Protein AF-A0A368BE99-F1 (afdb_monomer_lite)

Structure (mmCIF, N/CA/C/O backbone):
data_AF-A0A368BE99-F1
#
_entry.id   AF-A0A368BE99-F1
#
loop_
_atom_site.group_PDB
_atom_site.id
_atom_site.type_symbol
_atom_site.label_atom_id
_atom_site.label_alt_id
_atom_site.label_comp_id
_atom_site.label_asym_id
_atom_site.label_entity_id
_atom_site.label_seq_id
_atom_site.pdbx_PDB_ins_code
_atom_site.Cartn_x
_atom_site.Cartn_y
_atom_site.Cartn_z
_atom_site.occupancy
_atom_site.B_iso_or_equiv
_atom_site.auth_seq_id
_atom_site.auth_comp_id
_atom_site.auth_asym_id
_atom_site.auth_atom_id
_atom_site.pdbx_PDB_model_num
ATOM 1 N N . MET A 1 1 ? 3.009 65.014 41.599 1.00 34.16 1 MET A N 1
ATOM 2 C CA . MET A 1 1 ? 3.912 65.942 40.888 1.00 34.16 1 MET A CA 1
ATOM 3 C C . MET A 1 1 ? 4.931 65.089 40.143 1.00 34.16 1 MET A C 1
ATOM 5 O O . MET A 1 1 ? 5.594 64.305 40.800 1.00 34.16 1 MET A O 1
ATOM 9 N N . SER A 1 2 ? 4.976 65.224 38.809 1.00 32.69 2 SER A N 1
ATOM 10 C CA . SER A 1 2 ? 5.877 64.581 37.821 1.00 32.69 2 SER A CA 1
ATOM 11 C C . SER A 1 2 ? 5.680 63.070 37.574 1.00 32.69 2 SER A C 1
ATOM 13 O O . SER A 1 2 ? 5.952 62.264 38.451 1.00 32.69 2 SER A O 1
ATOM 15 N N . LEU A 1 3 ? 5.018 62.635 36.490 1.00 35.38 3 LEU A N 1
ATOM 16 C CA . LEU A 1 3 ? 5.462 62.549 35.077 1.00 35.38 3 LEU A CA 1
ATOM 17 C C . LEU A 1 3 ? 6.638 61.587 34.863 1.00 35.38 3 LEU A C 1
ATOM 19 O O . LEU A 1 3 ? 7.760 61.953 35.179 1.00 35.38 3 LEU A O 1
ATOM 23 N N . PHE A 1 4 ? 6.365 60.442 34.226 1.00 32.62 4 PHE A N 1
ATOM 24 C CA . PHE A 1 4 ? 7.193 59.881 33.151 1.00 32.62 4 PHE A CA 1
ATOM 25 C C . PHE A 1 4 ? 6.311 59.031 32.221 1.00 32.62 4 PHE A C 1
ATOM 27 O O . PHE A 1 4 ? 6.027 57.864 32.469 1.00 32.62 4 PHE A O 1
ATOM 34 N N . ASN A 1 5 ? 5.842 59.678 31.154 1.00 36.06 5 ASN A N 1
ATOM 35 C CA . ASN A 1 5 ? 5.465 59.042 29.897 1.00 36.06 5 ASN A CA 1
ATOM 36 C C . ASN A 1 5 ? 6.744 58.931 29.065 1.00 36.06 5 ASN A C 1
ATOM 38 O O . ASN A 1 5 ? 7.426 59.941 28.933 1.00 36.06 5 ASN A O 1
ATOM 42 N N . TYR A 1 6 ? 7.015 57.779 28.458 1.00 32.56 6 TYR A N 1
ATOM 43 C CA . TYR A 1 6 ? 7.642 57.705 27.136 1.00 32.56 6 TYR A CA 1
ATOM 44 C C . TYR A 1 6 ? 7.283 56.359 26.513 1.00 32.56 6 TYR A C 1
ATOM 46 O O . TYR A 1 6 ? 7.782 55.311 26.914 1.00 32.56 6 TYR A O 1
ATOM 54 N N . GLY A 1 7 ? 6.379 56.406 25.537 1.00 34.94 7 GLY A N 1
ATOM 55 C CA . GLY A 1 7 ? 6.298 55.369 24.527 1.00 34.94 7 GLY A CA 1
ATOM 56 C C . GLY A 1 7 ? 7.485 55.497 23.578 1.00 34.94 7 GLY A C 1
ATOM 57 O O . GLY A 1 7 ? 7.892 56.603 23.221 1.00 34.94 7 GLY A O 1
ATOM 58 N N . SER A 1 8 ? 7.994 54.360 23.129 1.00 37.16 8 SER A N 1
ATOM 59 C CA . SER A 1 8 ? 8.744 54.250 21.887 1.00 37.16 8 SER A CA 1
ATOM 60 C C . SER A 1 8 ? 8.199 53.053 21.113 1.00 37.16 8 SER A C 1
ATOM 62 O O . SER A 1 8 ? 8.333 51.894 21.492 1.00 37.16 8 SER A O 1
ATOM 64 N N . SER A 1 9 ? 7.509 53.395 20.030 1.00 37.19 9 SER A N 1
ATOM 65 C CA . SER A 1 9 ? 7.277 52.547 18.866 1.00 37.19 9 SER A CA 1
ATOM 66 C C . SER A 1 9 ? 8.603 51.962 18.366 1.00 37.19 9 SER A C 1
ATOM 68 O O . SER A 1 9 ? 9.609 52.665 18.445 1.00 37.19 9 SER A O 1
ATOM 70 N N . LEU A 1 10 ? 8.591 50.723 17.850 1.00 35.84 10 LEU A N 1
ATOM 71 C CA . LEU A 1 10 ? 9.217 50.324 16.576 1.00 35.84 10 LEU A CA 1
ATOM 72 C C . LEU A 1 10 ? 8.951 48.829 16.258 1.00 35.84 10 LEU A C 1
ATOM 74 O O . LEU A 1 10 ? 9.379 47.945 16.992 1.00 35.84 10 LEU A O 1
ATOM 78 N N . ASN A 1 11 ? 8.276 48.616 15.117 1.00 30.36 11 ASN A N 1
ATOM 79 C CA . ASN A 1 11 ? 8.234 47.460 14.198 1.00 30.36 11 ASN A CA 1
ATOM 80 C C . ASN A 1 11 ? 7.875 46.067 14.752 1.00 30.36 11 ASN A C 1
ATOM 82 O O . ASN A 1 11 ? 8.653 45.433 15.452 1.00 30.36 11 ASN A O 1
ATOM 86 N N . SER A 1 12 ? 6.701 45.487 14.472 1.00 42.44 12 SER A N 1
ATOM 87 C CA . SER A 1 12 ? 6.133 45.118 13.155 1.00 42.44 12 SER A CA 1
ATOM 88 C C . SER A 1 12 ? 7.121 44.394 12.232 1.00 42.44 12 SER A C 1
ATOM 90 O O . SER A 1 12 ? 7.860 45.035 11.500 1.00 42.44 12 SER A O 1
ATOM 92 N N . ASP A 1 13 ? 7.134 43.059 12.300 1.00 37.12 13 ASP A N 1
ATOM 93 C CA . ASP A 1 13 ? 7.143 42.138 11.145 1.00 37.12 13 ASP A CA 1
ATOM 94 C C . ASP A 1 13 ? 7.708 40.767 11.528 1.00 37.12 13 ASP A C 1
ATOM 96 O O . ASP A 1 13 ? 8.821 40.393 11.175 1.00 37.12 13 ASP A O 1
ATOM 100 N N . ARG A 1 14 ? 6.892 39.968 12.219 1.00 38.47 14 ARG A N 1
ATOM 101 C CA . ARG A 1 14 ? 6.893 38.507 12.062 1.00 38.47 14 ARG A CA 1
ATOM 102 C C . ARG A 1 14 ? 5.450 38.036 12.119 1.00 38.47 14 ARG A C 1
ATOM 104 O O . ARG A 1 14 ? 4.981 37.514 13.125 1.00 38.47 14 ARG A O 1
ATOM 111 N N . ARG A 1 15 ? 4.718 38.301 11.033 1.00 34.31 15 ARG A N 1
ATOM 112 C CA . ARG A 1 15 ? 3.418 37.678 10.783 1.00 34.31 15 ARG A CA 1
ATOM 113 C C . ARG A 1 15 ? 3.643 36.171 10.684 1.00 34.31 15 ARG A C 1
ATOM 115 O O . ARG A 1 15 ? 4.092 35.671 9.659 1.00 34.31 15 ARG A O 1
ATOM 122 N N . PHE A 1 16 ? 3.353 35.471 11.777 1.00 37.81 16 PHE A N 1
ATOM 123 C CA . PHE A 1 16 ? 3.073 34.043 11.784 1.00 37.81 16 PHE A CA 1
ATOM 124 C C . PHE A 1 16 ? 1.817 33.803 10.936 1.00 37.81 16 PHE A C 1
ATOM 126 O O . PHE A 1 16 ? 0.688 33.816 11.418 1.00 37.81 16 PHE A O 1
ATOM 133 N N . ILE A 1 17 ? 2.032 33.619 9.640 1.00 41.12 17 ILE A N 1
ATOM 134 C CA . ILE A 1 17 ? 1.100 32.978 8.713 1.00 41.12 17 ILE A CA 1
ATOM 135 C C . ILE A 1 17 ? 1.035 31.493 9.087 1.00 41.12 17 ILE A C 1
ATOM 137 O O . ILE A 1 17 ? 1.825 30.692 8.605 1.00 41.12 17 ILE A O 1
ATOM 141 N N . GLY A 1 18 ? 0.162 31.124 10.024 1.00 37.22 18 GLY A N 1
ATOM 142 C CA . GLY A 1 18 ? 0.043 29.718 10.435 1.00 37.22 18 GLY A CA 1
ATOM 143 C C . GLY A 1 18 ? -1.212 29.346 11.221 1.00 37.22 18 GLY A C 1
ATOM 144 O O . GLY A 1 18 ? -1.621 28.193 11.176 1.00 37.22 18 GLY A O 1
ATOM 145 N N . ALA A 1 19 ? -1.866 30.293 11.899 1.00 43.09 19 ALA A N 1
ATOM 146 C CA . ALA A 1 19 ? -3.026 29.973 12.739 1.00 43.09 19 ALA A CA 1
ATOM 147 C C . ALA A 1 19 ? -4.370 29.975 11.979 1.00 43.09 19 ALA A C 1
ATOM 149 O O . ALA A 1 19 ? -5.235 29.150 12.263 1.00 43.09 19 ALA A O 1
ATOM 150 N N . GLU A 1 20 ? -4.556 30.849 10.984 1.00 42.41 20 GLU A N 1
ATOM 151 C CA . GLU A 1 20 ? -5.849 30.976 10.281 1.00 42.41 20 GLU A CA 1
ATOM 152 C C . GLU A 1 20 ? -6.157 29.805 9.335 1.00 42.41 20 GLU A C 1
ATOM 154 O O . GLU A 1 20 ? -7.323 29.460 9.144 1.00 42.41 20 GLU A O 1
ATOM 159 N N . ALA A 1 21 ? -5.136 29.134 8.787 1.00 48.31 21 ALA A N 1
ATOM 160 C CA . ALA A 1 21 ? -5.330 28.029 7.843 1.00 48.31 21 ALA A CA 1
ATOM 161 C C . ALA A 1 21 ? -5.896 26.753 8.499 1.00 48.31 21 ALA A C 1
ATOM 163 O O . ALA A 1 21 ? -6.497 25.923 7.818 1.00 48.31 21 ALA A O 1
ATOM 164 N N . LEU A 1 22 ? -5.754 26.603 9.821 1.00 51.97 22 LEU A N 1
ATOM 165 C CA . LEU A 1 22 ? -6.275 25.452 10.565 1.00 51.97 22 LEU A CA 1
ATOM 166 C C . LEU A 1 22 ? -7.736 25.639 11.008 1.00 51.97 22 LEU A C 1
ATOM 168 O O . LEU A 1 22 ? -8.422 24.657 11.282 1.00 51.97 22 LEU A O 1
ATOM 172 N N . SER A 1 23 ? -8.243 26.878 11.033 1.00 48.09 23 SER A N 1
ATOM 173 C CA . SER A 1 23 ? -9.565 27.195 11.594 1.00 48.09 23 SER A CA 1
ATOM 174 C C . SER A 1 23 ? -10.749 26.821 10.686 1.00 48.09 23 SER A C 1
ATOM 176 O O . SER A 1 23 ? -11.881 26.781 11.164 1.00 48.09 23 SER A O 1
ATOM 178 N N . ASN A 1 24 ? -10.517 26.539 9.398 1.00 48.31 24 ASN A N 1
ATOM 179 C CA . ASN A 1 24 ? -11.575 26.244 8.418 1.00 48.31 24 ASN A CA 1
ATOM 180 C C . ASN A 1 24 ? -11.746 24.754 8.076 1.00 48.31 24 ASN A C 1
ATOM 182 O O . ASN A 1 24 ? -12.530 24.416 7.184 1.00 48.31 24 ASN A O 1
ATOM 186 N N . ARG A 1 25 ? -11.073 23.832 8.779 1.00 58.84 25 ARG A N 1
ATOM 187 C CA . ARG A 1 25 ? -11.346 22.398 8.611 1.00 58.84 25 ARG A CA 1
ATOM 188 C C . ARG A 1 25 ? -12.700 22.064 9.240 1.00 58.84 25 ARG A C 1
ATOM 190 O O . ARG A 1 25 ? -12.806 21.818 10.437 1.00 58.84 25 ARG A O 1
ATOM 197 N N . ARG A 1 26 ? -13.759 22.042 8.425 1.00 50.69 26 ARG A N 1
ATOM 198 C CA . ARG A 1 26 ? -15.033 21.416 8.806 1.00 50.69 26 ARG A CA 1
ATOM 199 C C . ARG A 1 26 ? -14.769 19.935 9.075 1.00 50.69 26 ARG A C 1
ATOM 201 O O . ARG A 1 26 ? -14.693 19.138 8.146 1.00 50.69 26 ARG A O 1
ATOM 208 N N . VAL A 1 27 ? -14.651 19.571 10.348 1.00 55.88 27 VAL A N 1
ATOM 209 C CA . VAL A 1 27 ? -14.673 18.174 10.782 1.00 55.88 27 VAL A CA 1
ATOM 210 C C . VAL A 1 27 ? -16.106 17.676 10.606 1.00 55.88 27 VAL A C 1
ATOM 212 O O . VAL A 1 27 ? -16.952 17.839 11.484 1.00 55.88 27 VAL A O 1
ATOM 215 N N . ILE A 1 28 ? -16.412 17.106 9.439 1.00 54.72 28 ILE A N 1
ATOM 216 C CA . ILE A 1 28 ? -17.626 16.306 9.278 1.00 54.72 28 ILE A CA 1
ATOM 217 C C . ILE A 1 28 ? -17.365 15.012 10.042 1.00 54.72 28 ILE A C 1
ATOM 219 O O . ILE A 1 28 ? -16.735 14.090 9.533 1.00 54.72 28 ILE A O 1
ATOM 223 N N . LYS A 1 29 ? -17.794 14.971 11.304 1.00 48.06 29 LYS A N 1
ATOM 224 C CA . LYS A 1 29 ? -17.691 13.782 12.149 1.00 48.06 29 LYS A CA 1
ATOM 225 C C . LYS A 1 29 ? -18.634 12.715 11.579 1.00 48.06 29 LYS A C 1
ATOM 227 O O . LYS A 1 29 ? -19.823 12.708 11.884 1.00 48.06 29 LYS A O 1
ATOM 232 N N . SER A 1 30 ? -18.141 11.872 10.673 1.00 53.44 30 SER A N 1
ATOM 233 C CA . SER A 1 30 ? -18.936 10.784 10.105 1.00 53.44 30 SER A CA 1
ATOM 234 C C . SER A 1 30 ? -19.032 9.640 11.110 1.00 53.44 30 SER A C 1
ATOM 236 O O . SER A 1 30 ? -18.015 9.148 11.588 1.00 53.44 30 SER A O 1
ATOM 238 N N . ASN A 1 31 ? -20.251 9.186 11.381 1.00 53.97 31 ASN A N 1
ATOM 239 C CA . ASN A 1 31 ? -20.587 8.095 12.304 1.00 53.97 31 ASN A CA 1
ATOM 240 C C . ASN A 1 31 ? -20.148 6.683 11.838 1.00 53.97 31 ASN A C 1
ATOM 242 O O . ASN A 1 31 ? -20.729 5.690 12.265 1.00 53.97 31 ASN A O 1
ATOM 246 N N . SER A 1 32 ? -19.163 6.553 10.949 1.00 59.38 32 SER A N 1
ATOM 247 C CA . SER A 1 32 ? -18.646 5.252 10.507 1.00 59.38 32 SER A CA 1
ATOM 248 C C . SER A 1 32 ? -17.404 4.886 11.315 1.00 59.38 32 SER A C 1
ATOM 250 O O . SER A 1 32 ? -16.384 5.555 11.198 1.00 59.38 32 SER A O 1
ATOM 252 N N . SER A 1 33 ? -17.491 3.818 12.105 1.00 81.75 33 SER A N 1
ATOM 253 C CA . SER A 1 33 ? -16.402 3.313 12.954 1.00 81.75 33 SER A CA 1
ATOM 254 C C . SER A 1 33 ? -15.339 2.496 12.210 1.00 81.75 33 SER A C 1
ATOM 256 O O . SER A 1 33 ? -14.412 2.001 12.842 1.00 81.75 33 SER A O 1
ATOM 258 N N . LEU A 1 34 ? -15.508 2.265 10.906 1.00 92.62 34 LEU A N 1
ATOM 259 C CA . LEU A 1 34 ? -14.568 1.486 10.097 1.00 92.62 34 LEU A CA 1
ATOM 260 C C . LEU A 1 34 ? -13.522 2.418 9.473 1.00 92.62 34 LEU A C 1
ATOM 262 O O . LEU A 1 34 ? -13.892 3.531 9.118 1.00 92.62 34 LEU A O 1
ATOM 266 N N . PRO A 1 35 ? -12.264 1.994 9.286 1.00 93.81 35 PRO A N 1
ATOM 267 C CA . PRO A 1 35 ? -11.229 2.840 8.696 1.00 93.81 35 PRO A CA 1
ATOM 268 C C . PRO A 1 35 ? -11.385 3.004 7.172 1.00 93.81 35 PRO A C 1
ATOM 270 O O . PRO A 1 35 ? -12.127 2.267 6.508 1.00 93.81 35 PRO A O 1
ATOM 273 N N . LEU A 1 36 ? -10.662 3.971 6.603 1.00 94.88 36 LEU A N 1
ATOM 274 C CA . LEU A 1 36 ? -10.409 4.079 5.163 1.00 94.88 36 LEU A CA 1
ATOM 275 C C . LEU A 1 36 ? -9.232 3.183 4.753 1.00 94.88 36 LEU A C 1
ATOM 277 O O . LEU A 1 36 ? -8.191 3.181 5.406 1.00 94.88 36 LEU A O 1
ATOM 281 N N . ALA A 1 37 ? -9.355 2.464 3.638 1.00 97.62 37 ALA A N 1
ATOM 282 C CA . ALA A 1 37 ? -8.208 1.804 3.016 1.00 97.62 37 ALA A CA 1
ATOM 283 C C . ALA A 1 37 ? -7.443 2.789 2.126 1.00 97.62 37 ALA A C 1
ATOM 285 O O . ALA A 1 37 ? -8.053 3.473 1.305 1.00 97.62 37 ALA A O 1
ATOM 286 N N . ILE A 1 38 ? -6.118 2.830 2.243 1.00 97.50 38 ILE A N 1
ATOM 287 C CA . ILE A 1 38 ? -5.242 3.632 1.386 1.00 97.50 38 ILE A CA 1
ATOM 288 C C . ILE A 1 38 ? -4.313 2.696 0.620 1.00 97.50 38 ILE A C 1
ATOM 290 O O . ILE A 1 38 ? -3.442 2.061 1.211 1.00 97.50 38 ILE A O 1
ATOM 294 N N . THR A 1 39 ? -4.473 2.615 -0.699 1.00 98.50 39 THR A N 1
ATOM 295 C CA . THR A 1 39 ? -3.590 1.791 -1.539 1.00 98.50 39 THR A CA 1
ATOM 296 C C . THR A 1 39 ? -2.332 2.568 -1.917 1.00 98.50 39 THR A C 1
ATOM 298 O O . THR A 1 39 ? -2.419 3.752 -2.241 1.00 98.50 39 THR A O 1
ATOM 301 N N . CYS A 1 40 ? -1.169 1.909 -1.949 1.00 97.62 40 CYS A N 1
ATOM 302 C CA . CYS A 1 40 ? 0.113 2.560 -2.259 1.00 97.62 40 CYS A CA 1
ATOM 303 C C . CYS A 1 40 ? 0.172 3.197 -3.657 1.00 97.62 40 CYS A C 1
ATOM 305 O O . CYS A 1 40 ? 0.935 4.135 -3.873 1.00 97.62 40 CYS A O 1
ATOM 307 N N . GLY A 1 41 ? -0.636 2.705 -4.601 1.00 97.62 41 GLY A N 1
ATOM 308 C CA . GLY A 1 41 ? -0.476 3.034 -6.015 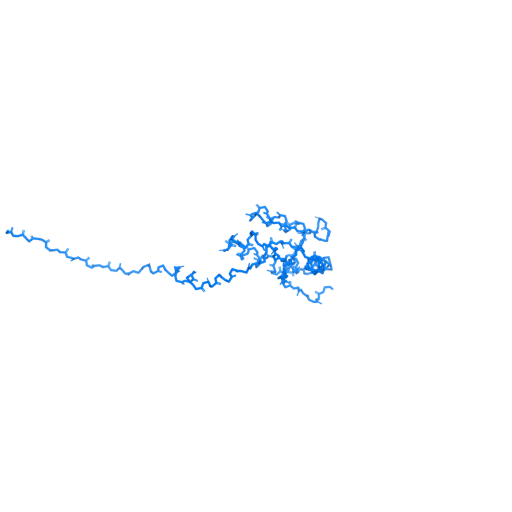1.00 97.62 41 GLY A CA 1
ATOM 309 C C . GLY A 1 41 ? 0.724 2.293 -6.607 1.00 97.62 41 GLY A C 1
ATOM 310 O O . GLY A 1 41 ? 1.077 1.218 -6.125 1.00 97.62 41 GLY A O 1
ATOM 311 N N . ASP A 1 42 ? 1.347 2.854 -7.642 1.00 97.38 42 ASP A N 1
ATOM 312 C CA . ASP A 1 42 ? 2.621 2.345 -8.161 1.00 97.38 42 ASP A CA 1
ATOM 313 C C . ASP A 1 42 ? 3.726 2.543 -7.104 1.00 97.38 42 ASP A C 1
ATOM 315 O O . ASP A 1 42 ? 4.025 3.692 -6.767 1.00 97.38 42 ASP A O 1
ATOM 319 N N . PRO A 1 43 ? 4.360 1.468 -6.592 1.00 97.38 43 PRO A N 1
ATOM 320 C CA . PRO A 1 43 ? 5.427 1.582 -5.600 1.00 97.38 43 PRO A CA 1
ATOM 321 C C . PRO A 1 43 ? 6.646 2.394 -6.055 1.00 97.38 43 PRO A C 1
ATOM 323 O O . PRO A 1 43 ? 7.396 2.868 -5.209 1.00 97.38 43 PRO A O 1
ATOM 326 N N . ALA A 1 44 ? 6.875 2.513 -7.366 1.00 96.19 44 ALA A N 1
ATOM 327 C CA . ALA A 1 44 ? 7.949 3.314 -7.952 1.00 96.19 44 ALA A CA 1
ATOM 328 C C . ALA A 1 44 ? 7.508 4.747 -8.311 1.00 96.19 44 ALA A C 1
ATOM 330 O O . ALA A 1 44 ? 8.337 5.562 -8.727 1.00 96.19 44 ALA A O 1
ATOM 331 N N . GLY A 1 45 ? 6.207 5.036 -8.220 1.00 96.25 45 GLY A N 1
ATOM 332 C CA . GLY A 1 45 ? 5.636 6.358 -8.450 1.00 96.25 45 GLY A CA 1
ATOM 333 C C . GLY A 1 45 ? 5.667 7.229 -7.195 1.00 96.25 45 GLY A C 1
ATOM 334 O O . GLY A 1 45 ? 6.237 6.853 -6.185 1.00 96.25 45 GLY A O 1
ATOM 335 N N . VAL A 1 46 ? 4.999 8.384 -7.262 1.00 97.00 46 VAL A N 1
ATOM 336 C CA . VAL A 1 46 ? 4.969 9.390 -6.176 1.00 97.00 46 VAL A CA 1
ATOM 337 C C . VAL A 1 46 ? 3.926 9.119 -5.081 1.00 97.00 46 VAL A C 1
ATOM 339 O O . VAL A 1 46 ? 3.790 9.893 -4.135 1.00 97.00 46 VAL A O 1
ATOM 342 N N . GLY A 1 47 ? 3.094 8.088 -5.259 1.00 96.56 47 GLY A N 1
ATOM 343 C CA . GLY A 1 47 ? 1.997 7.759 -4.345 1.00 96.56 47 GLY A CA 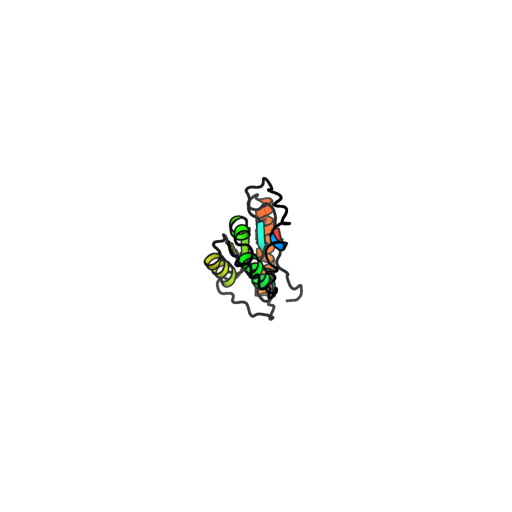1
ATOM 344 C C . GLY A 1 47 ? 2.462 7.528 -2.904 1.00 96.56 47 GLY A C 1
ATOM 345 O O . GLY A 1 47 ? 1.948 8.210 -2.012 1.00 96.56 47 GLY A O 1
ATOM 346 N N . PRO A 1 48 ? 3.439 6.629 -2.675 1.00 96.75 48 PRO A N 1
ATOM 347 C CA . PRO A 1 48 ? 4.046 6.394 -1.366 1.00 96.75 48 PRO A CA 1
ATOM 348 C C . PRO A 1 48 ? 4.446 7.681 -0.627 1.00 96.75 48 PRO A C 1
ATOM 350 O O . PRO A 1 48 ? 4.044 7.889 0.518 1.00 96.75 48 PRO A O 1
ATOM 353 N N . GLU A 1 49 ? 5.156 8.590 -1.294 1.00 96.00 49 GLU A N 1
ATOM 354 C CA . GLU A 1 49 ? 5.685 9.819 -0.700 1.00 96.00 49 GLU A CA 1
ATOM 355 C C . GLU A 1 49 ? 4.588 10.840 -0.389 1.00 96.00 49 GLU A C 1
ATOM 357 O O . GLU A 1 49 ? 4.643 11.517 0.642 1.00 96.00 49 GLU A O 1
ATOM 362 N N . VAL A 1 50 ? 3.572 10.952 -1.253 1.00 95.94 50 VAL A N 1
ATOM 363 C CA . VAL A 1 50 ? 2.417 11.831 -1.012 1.00 95.94 50 VAL A CA 1
ATOM 364 C C . VAL A 1 50 ? 1.629 11.354 0.206 1.00 95.94 50 VAL A C 1
ATOM 366 O O . VAL A 1 50 ? 1.278 12.171 1.058 1.00 95.94 50 VAL A O 1
ATOM 369 N N . ILE A 1 51 ? 1.396 10.043 0.329 1.00 95.25 51 ILE A N 1
ATOM 370 C CA . ILE A 1 51 ? 0.714 9.451 1.489 1.00 95.25 51 ILE A CA 1
ATOM 371 C C . ILE A 1 51 ? 1.501 9.753 2.769 1.00 95.25 51 ILE A C 1
ATOM 373 O O . ILE A 1 51 ? 0.935 10.255 3.738 1.00 95.25 51 ILE A O 1
ATOM 377 N N . GLU A 1 52 ? 2.815 9.520 2.766 1.00 94.62 52 GLU A N 1
ATOM 378 C CA . GLU A 1 52 ? 3.676 9.825 3.913 1.00 94.62 52 GLU A CA 1
ATOM 379 C C . GLU A 1 52 ? 3.690 11.318 4.272 1.00 94.62 52 GLU A C 1
ATOM 381 O O . GLU A 1 52 ? 3.732 11.667 5.453 1.00 94.62 52 GLU A O 1
ATOM 386 N N . SER A 1 53 ? 3.630 12.216 3.282 1.00 93.50 53 SER A N 1
ATOM 387 C CA . SER A 1 53 ? 3.547 13.658 3.539 1.00 93.50 53 SER A CA 1
ATOM 388 C C . SER A 1 53 ? 2.261 14.040 4.262 1.00 93.50 53 SER A C 1
ATOM 390 O O . SER A 1 53 ? 2.313 14.795 5.231 1.00 93.50 53 SER A O 1
ATOM 392 N N . VAL A 1 54 ? 1.125 13.475 3.847 1.00 91.75 54 VAL A N 1
ATOM 393 C CA . VAL A 1 54 ? -0.166 13.716 4.504 1.00 91.75 54 VAL A CA 1
ATOM 394 C C . VAL A 1 54 ? -0.151 13.190 5.939 1.00 91.75 54 VAL A C 1
ATOM 396 O O . VAL A 1 54 ? -0.538 13.913 6.854 1.00 91.75 54 VAL A O 1
ATOM 399 N N . LEU A 1 55 ? 0.361 11.975 6.158 1.00 90.31 55 LEU A N 1
ATOM 400 C CA . LEU A 1 55 ? 0.463 11.383 7.499 1.00 90.31 55 LEU A CA 1
ATOM 401 C C . LEU A 1 55 ? 1.381 12.183 8.433 1.00 90.31 55 LEU A C 1
ATOM 403 O O . LEU A 1 55 ? 1.154 12.225 9.641 1.00 90.31 55 LEU A O 1
ATOM 407 N N . ARG A 1 56 ? 2.412 12.836 7.886 1.00 89.88 56 ARG A N 1
ATOM 408 C CA . ARG A 1 56 ? 3.305 13.719 8.647 1.00 89.88 56 ARG A CA 1
ATOM 409 C C . ARG A 1 56 ? 2.620 15.013 9.082 1.00 89.88 56 ARG A C 1
ATOM 411 O O . ARG A 1 56 ? 2.913 15.508 10.166 1.00 89.88 56 ARG A O 1
ATOM 418 N N . GLU A 1 57 ? 1.774 15.580 8.229 1.00 87.56 57 GLU A N 1
ATOM 419 C CA . GLU A 1 57 ? 1.082 16.847 8.491 1.00 87.56 57 GLU A CA 1
ATOM 420 C C . GLU A 1 57 ? -0.165 16.676 9.368 1.00 87.56 57 GLU A C 1
ATOM 422 O O . GLU A 1 57 ? -0.531 17.600 10.096 1.00 87.56 57 GLU A O 1
ATOM 427 N N . ASP A 1 58 ? -0.808 15.509 9.316 1.00 80.50 58 ASP A N 1
ATOM 428 C CA . ASP A 1 58 ? -2.013 15.198 10.078 1.00 80.50 58 ASP A CA 1
ATOM 429 C C . ASP A 1 58 ? -1.955 13.785 10.665 1.00 80.50 58 ASP A C 1
ATOM 431 O O . ASP A 1 58 ? -2.396 12.800 10.067 1.00 80.50 58 ASP A O 1
ATOM 435 N N . SER A 1 59 ? -1.428 13.686 11.884 1.00 68.56 59 SER A N 1
ATOM 436 C CA . SER A 1 59 ? -1.315 12.408 12.583 1.00 68.56 59 SER A CA 1
ATOM 437 C C . SER A 1 59 ? -2.670 11.823 12.995 1.00 68.56 59 SER A C 1
ATOM 439 O O . SER A 1 59 ? -2.736 10.631 13.268 1.00 68.56 59 SER A O 1
ATOM 441 N N . LEU A 1 60 ? -3.760 12.606 13.024 1.00 66.75 60 LEU A N 1
ATOM 442 C CA . LEU A 1 60 ? -5.095 12.067 13.326 1.00 66.75 60 LEU A CA 1
ATOM 443 C C . LEU A 1 60 ? -5.627 11.200 12.178 1.00 66.75 60 LEU A C 1
ATOM 445 O O . LEU A 1 60 ? -6.455 10.322 12.411 1.00 66.75 60 LEU A O 1
ATOM 449 N N . CYS A 1 61 ? -5.119 11.380 10.952 1.00 70.19 61 CYS A N 1
ATOM 450 C CA . CYS A 1 61 ? -5.417 10.478 9.839 1.00 70.19 61 CYS A CA 1
ATOM 451 C C . CYS A 1 61 ? -4.910 9.050 10.089 1.00 70.19 61 CYS A C 1
ATOM 453 O O . CYS A 1 61 ? -5.472 8.105 9.537 1.00 70.19 61 CYS A O 1
ATOM 455 N N . ALA A 1 62 ? -3.876 8.882 10.921 1.00 72.12 62 ALA A N 1
ATOM 456 C CA . ALA A 1 62 ? -3.264 7.586 11.191 1.00 72.12 62 ALA A CA 1
ATOM 457 C C . ALA A 1 62 ? -4.213 6.606 11.900 1.00 72.12 62 ALA A C 1
ATOM 459 O O . ALA A 1 62 ? -4.192 5.408 11.623 1.00 72.12 62 ALA A O 1
ATOM 460 N N . GLU A 1 63 ? -5.077 7.117 12.778 1.00 79.06 63 GLU A N 1
ATOM 461 C CA . GLU A 1 63 ? -5.983 6.296 13.591 1.00 79.06 63 GLU A CA 1
ATOM 462 C C . GLU A 1 63 ? -7.209 5.784 12.810 1.00 79.06 63 GLU A C 1
ATOM 464 O O . GLU A 1 63 ? -7.861 4.835 13.241 1.00 79.06 63 GLU A O 1
ATOM 469 N N . ASP A 1 64 ? -7.512 6.379 11.652 1.00 88.38 64 ASP A N 1
ATOM 470 C CA . ASP A 1 64 ? -8.719 6.105 10.853 1.00 88.38 64 ASP A CA 1
ATOM 471 C C . ASP A 1 64 ? -8.395 5.502 9.472 1.00 88.38 64 ASP A C 1
ATOM 473 O O . ASP A 1 64 ? -9.243 5.465 8.577 1.00 88.38 64 ASP A O 1
ATOM 477 N N . CYS A 1 65 ? -7.157 5.038 9.265 1.00 92.50 65 CYS A N 1
ATOM 478 C CA . CYS A 1 65 ? -6.705 4.508 7.980 1.00 92.50 65 CYS A CA 1
ATOM 479 C C . CYS A 1 65 ? -5.952 3.174 8.106 1.00 92.50 65 CYS A C 1
ATOM 481 O O . CYS A 1 65 ? -5.283 2.894 9.100 1.00 92.50 65 CYS A O 1
ATOM 483 N N . VAL A 1 66 ? -6.026 2.363 7.047 1.00 96.06 66 VAL A N 1
ATOM 484 C CA . VAL A 1 66 ? -5.233 1.142 6.848 1.00 96.06 66 VAL A CA 1
ATOM 485 C C . VAL A 1 66 ? -4.469 1.264 5.535 1.00 96.06 66 VAL A C 1
ATOM 487 O O . VAL A 1 66 ? -5.075 1.472 4.485 1.00 96.06 66 VAL A O 1
ATOM 490 N N . LEU A 1 67 ? -3.143 1.131 5.577 1.00 97.31 67 LEU A N 1
ATOM 491 C CA . LEU A 1 67 ? -2.308 1.156 4.371 1.00 97.31 67 LEU A CA 1
ATOM 492 C C . LEU A 1 67 ? -2.295 -0.213 3.691 1.00 97.31 67 LEU A C 1
ATOM 494 O O . LEU A 1 67 ? -2.189 -1.226 4.370 1.00 97.31 67 LEU A O 1
ATOM 498 N N . ILE A 1 68 ? -2.336 -0.258 2.363 1.00 98.56 68 ILE A N 1
ATOM 499 C CA . ILE A 1 68 ? -2.247 -1.503 1.593 1.00 98.56 68 ILE A CA 1
ATOM 500 C C . ILE A 1 68 ? -1.180 -1.344 0.513 1.00 98.56 68 ILE A C 1
ATOM 502 O O . ILE A 1 68 ? -1.295 -0.477 -0.356 1.00 98.56 68 ILE A O 1
ATOM 506 N N . GLY A 1 69 ? -0.127 -2.160 0.562 1.00 98.25 69 GLY A N 1
ATOM 507 C CA . GLY A 1 69 ? 0.975 -2.068 -0.397 1.00 98.25 69 GLY A CA 1
ATOM 508 C C . GLY A 1 69 ? 2.129 -3.025 -0.119 1.00 98.25 69 GLY A C 1
ATOM 509 O O . GLY A 1 69 ? 1.979 -4.018 0.591 1.00 98.25 69 GLY A O 1
ATOM 510 N N . SER A 1 70 ? 3.302 -2.725 -0.682 1.00 97.62 70 SER A N 1
ATOM 511 C CA . SER A 1 70 ? 4.495 -3.560 -0.490 1.00 97.62 70 SER A CA 1
ATOM 512 C C . SER A 1 70 ? 4.930 -3.619 0.979 1.00 97.62 70 SER A C 1
ATOM 514 O O . SER A 1 70 ? 4.801 -2.646 1.729 1.00 97.62 70 SER A O 1
ATOM 516 N N . LYS A 1 71 ? 5.517 -4.753 1.384 1.00 97.19 71 LYS A N 1
ATOM 517 C CA . LYS A 1 71 ? 5.973 -4.975 2.765 1.00 97.19 71 LYS A CA 1
ATOM 518 C C . LYS A 1 71 ? 6.935 -3.892 3.241 1.00 97.19 71 LYS A C 1
ATOM 520 O O . LYS A 1 71 ? 6.775 -3.381 4.349 1.00 97.19 71 LYS A O 1
ATOM 525 N N . GLN A 1 72 ? 7.944 -3.573 2.427 1.00 95.56 72 GLN A N 1
ATOM 526 C CA . GLN A 1 72 ? 8.996 -2.629 2.798 1.00 95.56 72 GLN A CA 1
ATOM 527 C C . GLN A 1 72 ? 8.406 -1.255 3.122 1.00 95.56 72 GLN A C 1
ATOM 529 O O . GLN A 1 72 ? 8.717 -0.694 4.171 1.00 95.56 72 GLN A O 1
ATOM 534 N N . TRP A 1 73 ? 7.537 -0.742 2.252 1.00 96.81 73 TRP A N 1
ATOM 535 C CA . TRP A 1 73 ? 6.910 0.561 2.435 1.00 96.81 73 TRP A CA 1
ATOM 536 C C . TRP A 1 73 ? 5.916 0.546 3.600 1.00 96.81 73 TRP A C 1
ATOM 538 O O . TRP A 1 73 ? 6.111 1.261 4.580 1.00 96.81 73 TRP A O 1
ATOM 548 N N . ALA A 1 74 ? 4.906 -0.328 3.554 1.00 96.50 74 ALA A N 1
ATOM 549 C CA . ALA A 1 74 ? 3.802 -0.314 4.511 1.00 96.50 74 ALA A CA 1
ATOM 550 C C . ALA A 1 74 ? 4.275 -0.516 5.963 1.00 96.50 74 ALA A C 1
ATOM 552 O O . ALA A 1 74 ? 3.844 0.203 6.864 1.00 96.50 74 ALA A O 1
ATOM 553 N N . SER A 1 75 ? 5.226 -1.432 6.190 1.00 96.00 75 SER A N 1
ATOM 554 C CA . SER A 1 75 ? 5.792 -1.654 7.527 1.00 96.00 75 SER A CA 1
ATOM 555 C C . SER A 1 75 ? 6.652 -0.485 8.018 1.00 96.00 75 SER A C 1
ATOM 557 O O . SER A 1 75 ? 6.623 -0.168 9.208 1.00 96.00 75 SER A O 1
ATOM 559 N N . SER A 1 76 ? 7.386 0.185 7.122 1.00 95.88 76 SER A N 1
ATOM 560 C CA . SER A 1 76 ? 8.196 1.358 7.472 1.00 95.88 76 SER A CA 1
ATOM 561 C C . SER A 1 76 ? 7.311 2.535 7.876 1.00 95.88 76 SER A C 1
ATOM 563 O O . SER A 1 76 ? 7.526 3.125 8.933 1.00 95.88 76 SER A O 1
ATOM 565 N N . VAL A 1 77 ? 6.270 2.823 7.090 1.00 94.25 77 VAL A N 1
ATOM 566 C CA . VAL A 1 77 ? 5.306 3.894 7.382 1.00 94.25 77 VAL A CA 1
ATOM 567 C C . VAL A 1 77 ? 4.516 3.587 8.655 1.00 94.25 77 VAL A C 1
ATOM 569 O O . VAL A 1 77 ? 4.406 4.441 9.533 1.00 94.25 77 VAL A O 1
ATOM 572 N N . SER A 1 78 ? 4.045 2.347 8.822 1.00 93.06 78 SER A N 1
ATOM 573 C CA . SER A 1 78 ? 3.379 1.897 10.051 1.00 93.06 78 SER A CA 1
ATOM 574 C C . SER A 1 78 ? 4.251 2.108 11.292 1.00 93.06 78 SER A C 1
ATOM 576 O O . SER A 1 78 ? 3.780 2.650 12.288 1.00 93.06 78 SER A O 1
ATOM 578 N N . LYS A 1 79 ? 5.545 1.771 11.228 1.00 94.25 79 LYS A N 1
ATOM 579 C CA . LYS A 1 79 ? 6.476 1.972 12.348 1.00 94.25 79 LYS A CA 1
ATOM 580 C C . LYS A 1 79 ? 6.678 3.450 12.701 1.00 94.25 79 LYS A C 1
ATOM 582 O O . LYS A 1 79 ? 6.883 3.761 13.871 1.00 94.25 79 LYS A O 1
ATOM 587 N N . LEU A 1 80 ? 6.669 4.338 11.708 1.00 92.62 80 LEU A N 1
ATOM 588 C CA . LEU A 1 80 ? 6.885 5.773 11.910 1.00 92.62 80 LEU A CA 1
ATOM 589 C C . LEU A 1 80 ? 5.649 6.485 12.467 1.00 92.62 80 LEU A C 1
ATOM 591 O O . LEU A 1 80 ? 5.796 7.396 13.277 1.00 92.62 80 LEU A O 1
ATOM 595 N N . TYR A 1 81 ? 4.455 6.071 12.040 1.00 90.44 81 TYR A N 1
ATOM 596 C CA . TYR A 1 81 ? 3.220 6.826 12.272 1.00 90.44 81 TYR A CA 1
ATOM 597 C C . TYR A 1 81 ? 2.135 6.054 13.044 1.00 90.44 81 TYR A C 1
ATOM 599 O O . TYR A 1 81 ? 1.093 6.621 13.347 1.00 90.44 81 TYR A O 1
ATOM 607 N N . GLY A 1 82 ? 2.356 4.780 13.385 1.00 88.69 82 GLY A N 1
ATOM 608 C CA . GLY A 1 82 ? 1.452 3.989 14.229 1.00 88.69 82 GLY A CA 1
ATOM 609 C C . GLY A 1 82 ? 0.190 3.457 13.539 1.00 88.69 82 GLY A C 1
ATOM 610 O O . GLY A 1 82 ? -0.798 3.203 14.220 1.00 88.69 82 GLY A O 1
ATOM 611 N N . LEU A 1 83 ? 0.201 3.282 12.211 1.00 89.19 83 LEU A N 1
ATOM 612 C CA . LEU A 1 83 ? -0.962 2.800 11.450 1.00 89.19 83 LEU A CA 1
ATOM 613 C C . LEU A 1 83 ? -1.030 1.277 11.338 1.00 89.19 83 LEU A C 1
ATOM 615 O O . LEU A 1 83 ? -0.007 0.591 11.269 1.00 89.19 83 LEU A O 1
ATOM 619 N N . ASN A 1 84 ? -2.249 0.771 11.167 1.00 94.19 84 ASN A N 1
ATOM 620 C CA . ASN A 1 84 ? -2.492 -0.575 10.659 1.00 94.19 84 ASN A CA 1
ATOM 621 C C . ASN A 1 84 ? -2.156 -0.661 9.161 1.00 94.19 84 ASN A C 1
ATOM 623 O O . ASN A 1 84 ? -2.295 0.313 8.415 1.00 94.19 84 ASN A O 1
ATOM 627 N N . TYR A 1 85 ? -1.740 -1.842 8.703 1.00 96.94 85 TYR A N 1
ATOM 628 C CA . TYR A 1 85 ? -1.445 -2.075 7.293 1.00 96.94 85 TYR A CA 1
ATOM 629 C C . TYR A 1 85 ? -1.687 -3.525 6.865 1.00 96.94 85 TYR A C 1
ATOM 631 O O . TYR A 1 85 ? -1.592 -4.451 7.669 1.00 96.94 85 TYR A O 1
ATOM 639 N N . GLU A 1 86 ? -1.946 -3.707 5.574 1.00 97.94 86 GLU A N 1
ATOM 640 C CA . GLU A 1 86 ? -1.981 -4.984 4.870 1.00 97.94 86 GLU A CA 1
ATOM 641 C C . GLU A 1 86 ? -0.854 -5.020 3.829 1.00 97.94 86 GLU A C 1
ATOM 643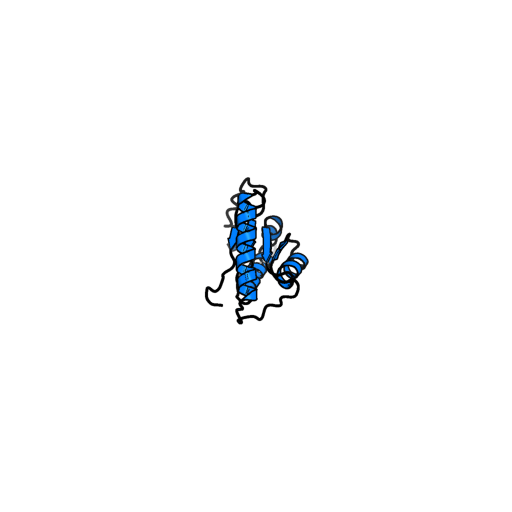 O O . GLU A 1 86 ? -0.559 -4.033 3.149 1.00 97.94 86 GLU A O 1
ATOM 648 N N . VAL A 1 87 ? -0.200 -6.174 3.713 1.00 98.31 87 VAL A N 1
ATOM 649 C CA . VAL A 1 87 ? 0.907 -6.384 2.775 1.00 98.31 87 VAL A CA 1
ATOM 650 C C . VAL A 1 87 ? 0.412 -7.161 1.567 1.00 98.31 87 VAL A C 1
ATOM 652 O O . VAL A 1 87 ? -0.240 -8.189 1.728 1.00 98.31 87 VAL A O 1
ATOM 655 N N . VAL A 1 88 ? 0.797 -6.707 0.377 1.00 98.19 88 VAL A N 1
ATOM 656 C CA . VAL A 1 88 ? 0.560 -7.391 -0.901 1.00 98.19 88 VAL A CA 1
ATOM 657 C C . VAL A 1 88 ? 1.854 -7.520 -1.714 1.00 98.19 88 VAL A C 1
ATOM 659 O O . VAL A 1 88 ? 2.850 -6.836 -1.444 1.00 98.19 88 VAL A O 1
ATOM 662 N N . GLY A 1 89 ? 1.835 -8.407 -2.708 1.00 96.88 89 GLY A N 1
ATOM 663 C CA . GLY A 1 89 ? 2.960 -8.748 -3.569 1.00 96.88 89 GLY A CA 1
ATOM 664 C C . GLY A 1 89 ? 4.130 -9.443 -2.873 1.00 96.88 89 GLY A C 1
ATOM 665 O O . GLY A 1 89 ? 4.047 -9.942 -1.747 1.00 96.88 89 GLY A O 1
ATOM 666 N N . HIS A 1 90 ? 5.259 -9.507 -3.582 1.00 95.25 90 HIS A N 1
ATOM 667 C CA . HIS A 1 90 ? 6.422 -10.260 -3.125 1.00 95.25 90 HIS A CA 1
ATOM 668 C C . HIS A 1 90 ? 7.056 -9.624 -1.865 1.00 95.25 90 HIS A C 1
ATOM 670 O O . HIS A 1 90 ? 7.380 -8.433 -1.869 1.00 95.25 90 HIS A O 1
ATOM 676 N N . PRO A 1 91 ? 7.331 -10.393 -0.790 1.00 92.44 91 PRO A N 1
ATOM 677 C CA . PRO A 1 91 ? 7.756 -9.844 0.505 1.00 92.44 91 PRO A CA 1
ATOM 678 C C . PRO A 1 91 ? 9.123 -9.148 0.480 1.00 92.44 91 PRO A C 1
ATOM 680 O O . PRO A 1 91 ? 9.399 -8.329 1.354 1.00 92.44 91 PRO A O 1
ATOM 683 N N . ASN A 1 92 ? 9.961 -9.481 -0.505 1.00 94.88 92 ASN A N 1
ATOM 684 C CA . ASN A 1 92 ? 11.291 -8.895 -0.699 1.00 94.88 92 ASN A CA 1
ATOM 685 C C . ASN A 1 92 ? 11.340 -7.918 -1.885 1.00 94.88 92 ASN A C 1
ATOM 687 O O . ASN A 1 92 ? 12.425 -7.614 -2.373 1.00 94.88 92 ASN A O 1
ATOM 691 N N . TYR A 1 93 ? 10.189 -7.484 -2.409 1.00 96.12 93 TYR A N 1
ATOM 692 C CA . TYR A 1 93 ? 10.159 -6.446 -3.434 1.00 96.12 93 TYR A CA 1
ATOM 693 C C . TYR A 1 93 ? 10.694 -5.126 -2.866 1.00 96.12 93 TYR A C 1
ATOM 695 O O . TYR A 1 93 ? 10.283 -4.701 -1.785 1.00 96.12 93 TYR A O 1
ATOM 703 N N . ILE A 1 94 ? 11.593 -4.487 -3.616 1.00 95.75 94 ILE A N 1
ATOM 704 C CA . ILE A 1 94 ? 12.163 -3.179 -3.294 1.00 95.75 94 ILE A CA 1
ATOM 705 C C . ILE A 1 94 ? 11.880 -2.262 -4.488 1.00 95.75 94 ILE A C 1
ATOM 707 O O . ILE A 1 94 ? 12.438 -2.506 -5.565 1.00 95.75 94 ILE A O 1
ATOM 711 N N . PRO A 1 95 ? 11.029 -1.230 -4.342 1.00 93.94 95 PRO A N 1
ATOM 712 C CA . PRO A 1 95 ? 10.763 -0.300 -5.425 1.00 93.94 95 PRO A CA 1
ATOM 713 C C . PRO A 1 95 ? 12.019 0.489 -5.785 1.00 93.94 95 PRO A C 1
ATOM 715 O O . PRO A 1 95 ? 12.842 0.823 -4.931 1.00 93.94 95 PRO A O 1
ATOM 718 N N . GLN A 1 96 ? 12.144 0.803 -7.070 1.00 95.44 96 GLN A N 1
ATOM 719 C CA . GLN A 1 96 ? 13.125 1.751 -7.580 1.00 95.44 96 GLN A CA 1
ATOM 720 C C . GLN A 1 96 ? 12.363 3.007 -8.015 1.00 95.44 96 GLN A C 1
ATOM 722 O O . GLN A 1 96 ? 11.575 2.915 -8.958 1.00 95.44 96 GLN A O 1
ATOM 727 N N . PRO A 1 97 ? 12.543 4.157 -7.340 1.00 94.50 97 PRO A N 1
ATOM 728 C CA . PRO A 1 97 ? 11.836 5.383 -7.693 1.00 94.50 97 PRO A CA 1
ATOM 729 C C . PRO A 1 97 ? 11.998 5.740 -9.173 1.00 94.50 97 PRO A C 1
ATOM 731 O O . PRO A 1 97 ? 13.085 5.603 -9.738 1.00 94.50 97 PRO A O 1
ATOM 734 N N . CYS A 1 98 ? 10.913 6.200 -9.795 1.00 92.19 98 CYS A N 1
ATOM 735 C CA . CYS A 1 98 ? 10.832 6.531 -11.221 1.00 92.19 98 CYS A CA 1
ATOM 736 C C . CYS A 1 98 ? 11.075 5.352 -12.184 1.00 92.19 98 CYS A C 1
ATOM 738 O O . CYS A 1 98 ? 11.211 5.579 -13.388 1.00 92.19 98 CYS A O 1
ATOM 740 N N . ALA A 1 99 ? 11.092 4.107 -11.699 1.00 94.19 99 ALA A N 1
ATOM 741 C CA . ALA A 1 99 ? 11.230 2.909 -12.523 1.00 94.19 99 ALA A CA 1
ATOM 742 C C . ALA A 1 99 ? 10.056 1.933 -12.290 1.00 94.19 99 ALA A C 1
ATOM 744 O O . ALA A 1 99 ? 10.200 0.948 -11.554 1.00 94.19 99 ALA A O 1
ATOM 745 N N . PRO A 1 100 ? 8.885 2.189 -12.914 1.00 92.38 100 PRO A N 1
ATOM 746 C CA . PRO A 1 100 ? 7.765 1.254 -12.912 1.00 92.38 100 PRO A CA 1
ATOM 747 C C . PRO A 1 100 ? 8.190 -0.135 -13.387 1.00 92.38 100 PRO A C 1
ATOM 749 O O . PRO A 1 100 ? 9.084 -0.293 -14.220 1.00 92.38 100 PRO A O 1
ATOM 752 N N . SER A 1 101 ? 7.534 -1.160 -12.857 1.00 94.94 101 SER A N 1
ATOM 753 C CA . SER A 1 101 ? 7.853 -2.558 -13.150 1.00 94.94 101 SER A CA 1
ATOM 754 C C . SER A 1 101 ? 6.595 -3.412 -13.132 1.00 94.94 101 SER A C 1
ATOM 756 O O . SER A 1 101 ? 5.620 -3.066 -12.466 1.00 94.94 101 SER A O 1
ATOM 758 N N . ILE A 1 102 ? 6.644 -4.569 -13.795 1.00 95.75 102 ILE A N 1
ATOM 759 C CA . ILE A 1 102 ? 5.557 -5.559 -13.766 1.00 95.75 102 ILE A CA 1
ATOM 760 C C . ILE A 1 102 ? 5.228 -5.975 -12.322 1.00 95.75 102 ILE A C 1
ATOM 762 O O . ILE A 1 102 ? 4.060 -6.092 -11.964 1.00 95.75 102 ILE A O 1
ATOM 766 N N . GLU A 1 103 ? 6.240 -6.159 -11.470 1.00 96.12 103 GLU A N 1
ATOM 767 C CA . GLU A 1 103 ? 6.026 -6.482 -10.053 1.00 96.12 103 GLU A CA 1
ATOM 768 C C . GLU A 1 103 ? 5.366 -5.326 -9.289 1.00 96.12 103 GLU A C 1
ATOM 770 O O . GLU A 1 103 ? 4.422 -5.549 -8.534 1.00 96.12 103 GLU A O 1
ATOM 775 N N . GLY A 1 104 ? 5.808 -4.083 -9.518 1.00 96.81 104 GLY A N 1
ATOM 776 C CA . GLY A 1 104 ? 5.184 -2.900 -8.917 1.00 96.81 104 GLY A CA 1
ATOM 777 C C . GLY A 1 104 ? 3.721 -2.739 -9.337 1.00 96.81 104 GLY A C 1
ATOM 778 O O . GLY A 1 104 ? 2.861 -2.417 -8.521 1.00 96.81 104 GLY A O 1
ATOM 779 N N . ALA A 1 105 ? 3.416 -3.056 -10.591 1.00 97.19 105 ALA A N 1
ATOM 780 C CA . ALA A 1 105 ? 2.060 -3.056 -11.105 1.00 97.19 105 ALA A CA 1
ATOM 781 C C . ALA A 1 105 ? 1.166 -4.141 -10.500 1.00 97.19 105 ALA A C 1
ATOM 783 O O . ALA A 1 105 ? 0.004 -3.874 -10.196 1.00 97.19 105 ALA A O 1
ATOM 784 N N . ARG A 1 106 ? 1.704 -5.352 -10.301 1.00 97.25 106 ARG A N 1
ATOM 785 C CA . ARG A 1 106 ? 1.004 -6.430 -9.586 1.00 97.25 106 ARG A CA 1
ATOM 786 C C . ARG A 1 106 ? 0.679 -6.006 -8.162 1.00 97.25 106 ARG A C 1
ATOM 788 O O . ARG A 1 106 ? -0.473 -6.103 -7.766 1.00 97.25 106 ARG A O 1
ATOM 795 N N . ILE A 1 107 ? 1.644 -5.421 -7.450 1.00 98.00 107 ILE A N 1
ATOM 796 C CA . ILE A 1 107 ? 1.431 -4.852 -6.110 1.00 98.00 107 ILE A CA 1
ATOM 797 C C . ILE A 1 107 ? 0.318 -3.798 -6.121 1.00 98.00 107 ILE A C 1
ATOM 799 O O . ILE A 1 107 ? -0.569 -3.838 -5.272 1.00 98.00 107 ILE A O 1
ATOM 803 N N . ALA A 1 108 ? 0.340 -2.868 -7.079 1.00 98.00 108 ALA A N 1
ATOM 804 C CA . ALA A 1 108 ? -0.679 -1.829 -7.187 1.00 98.00 108 ALA A CA 1
ATOM 805 C C . ALA A 1 108 ? -2.082 -2.416 -7.423 1.00 98.00 108 ALA A C 1
ATOM 807 O O . ALA A 1 108 ? -3.053 -1.967 -6.810 1.00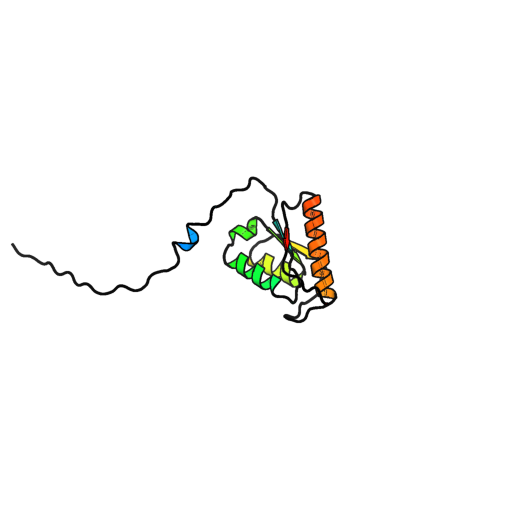 98.00 108 ALA A O 1
ATOM 808 N N . LEU A 1 109 ? -2.190 -3.429 -8.289 1.00 98.00 109 LEU A N 1
ATOM 809 C CA . LEU A 1 109 ? -3.443 -4.126 -8.569 1.00 98.00 109 LEU A CA 1
ATOM 810 C C . LEU A 1 109 ? -3.936 -4.920 -7.356 1.00 98.00 109 LEU A C 1
ATOM 812 O O . LEU A 1 109 ? -5.072 -4.721 -6.936 1.00 98.00 109 LEU A O 1
ATOM 816 N N . GLU A 1 110 ? -3.081 -5.746 -6.753 1.00 98.50 110 GLU A N 1
ATOM 817 C CA . GLU A 1 110 ? -3.407 -6.531 -5.557 1.00 98.50 110 GLU A CA 1
ATOM 818 C C . GLU A 1 110 ? -3.853 -5.627 -4.397 1.00 98.50 110 GLU A C 1
ATOM 820 O O . GLU A 1 110 ? -4.787 -5.959 -3.666 1.00 98.50 110 GLU A O 1
ATOM 825 N N . ALA A 1 111 ? -3.244 -4.444 -4.248 1.00 98.69 111 ALA A N 1
ATOM 826 C CA . ALA A 1 111 ? -3.664 -3.471 -3.245 1.00 98.69 111 ALA A CA 1
ATOM 827 C C . ALA A 1 111 ? -5.089 -2.953 -3.506 1.00 98.69 111 ALA A C 1
ATOM 829 O O . ALA A 1 111 ? -5.896 -2.869 -2.577 1.00 98.69 111 ALA A O 1
ATOM 830 N N . MET A 1 112 ? -5.419 -2.630 -4.763 1.00 98.50 112 MET A N 1
ATOM 831 C CA . MET A 1 112 ? -6.776 -2.221 -5.150 1.00 98.50 112 MET A CA 1
ATOM 832 C C . MET A 1 112 ? -7.791 -3.353 -4.960 1.00 98.50 112 MET A C 1
ATOM 834 O O . MET A 1 112 ? -8.894 -3.101 -4.473 1.00 98.50 112 MET A O 1
ATOM 838 N N . GLU A 1 113 ? -7.426 -4.591 -5.292 1.00 98.62 113 GLU A N 1
ATOM 839 C CA . GLU A 1 113 ? -8.274 -5.769 -5.094 1.00 98.62 113 GLU A CA 1
ATOM 840 C C . GLU A 1 113 ? -8.540 -6.033 -3.608 1.00 98.62 113 GLU A C 1
ATOM 842 O O . GLU A 1 113 ? -9.700 -6.230 -3.231 1.00 98.62 113 GLU A O 1
ATOM 847 N N . SER A 1 114 ? -7.513 -5.953 -2.748 1.00 98.69 114 SER A N 1
ATOM 848 C CA . SER A 1 114 ? -7.685 -6.105 -1.296 1.00 98.69 114 SER A CA 1
ATOM 849 C C . SER A 1 114 ? -8.575 -5.006 -0.712 1.00 98.69 114 SER A C 1
ATOM 851 O O . SER A 1 114 ? -9.498 -5.294 0.055 1.00 98.69 114 SER A O 1
ATOM 853 N N . ALA A 1 115 ? -8.366 -3.749 -1.122 1.00 98.69 115 ALA A N 1
ATOM 854 C CA . ALA A 1 115 ? -9.194 -2.629 -0.682 1.00 98.69 115 ALA A CA 1
ATOM 855 C C . ALA A 1 115 ? -10.662 -2.806 -1.101 1.00 98.69 115 ALA A C 1
ATOM 857 O O . ALA A 1 115 ? -11.573 -2.651 -0.287 1.00 98.69 115 ALA A O 1
ATOM 858 N N . 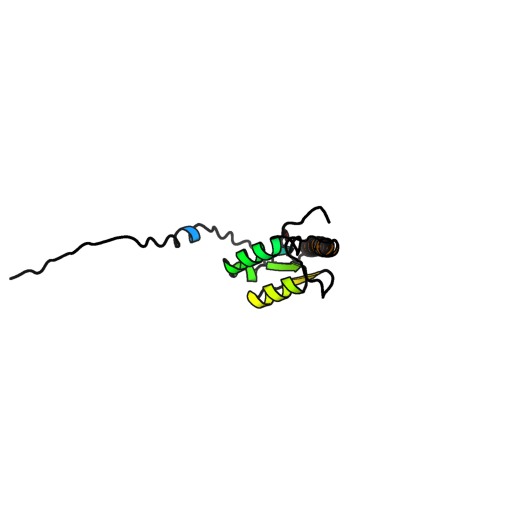ALA A 1 116 ? -10.905 -3.178 -2.362 1.00 98.56 116 ALA A N 1
ATOM 859 C CA . ALA A 1 116 ? -12.248 -3.412 -2.880 1.00 98.56 116 ALA A CA 1
ATOM 860 C C . ALA A 1 116 ? -12.940 -4.585 -2.168 1.00 98.56 116 ALA A C 1
ATOM 862 O O . ALA A 1 116 ? -14.121 -4.490 -1.819 1.00 98.56 116 ALA A O 1
ATOM 863 N N . ALA A 1 117 ? -12.211 -5.677 -1.918 1.00 98.69 117 ALA A N 1
ATOM 864 C CA . ALA A 1 117 ? -12.704 -6.798 -1.127 1.00 98.69 117 ALA A CA 1
ATOM 865 C C . ALA A 1 117 ? -13.054 -6.365 0.302 1.00 98.69 117 ALA A C 1
ATOM 867 O O . ALA A 1 117 ? -14.150 -6.661 0.771 1.00 98.69 117 ALA A O 1
ATOM 868 N N . GLY A 1 118 ? -12.195 -5.580 0.952 1.00 98.31 118 GLY A N 1
ATOM 869 C CA . GLY A 1 118 ? -12.425 -5.106 2.315 1.00 98.31 118 GLY A CA 1
ATOM 870 C C . GLY A 1 118 ? -13.603 -4.152 2.449 1.00 98.31 118 GLY A C 1
ATOM 871 O O . GLY A 1 118 ? -14.344 -4.241 3.426 1.00 98.31 118 GLY A O 1
ATOM 872 N N . CYS A 1 119 ? -13.855 -3.307 1.450 1.00 97.81 119 CYS A N 1
ATOM 873 C CA . CYS A 1 119 ? -15.083 -2.513 1.394 1.00 97.81 119 CYS A CA 1
ATOM 874 C C . CYS A 1 119 ? -16.327 -3.411 1.302 1.00 97.81 119 CYS A C 1
ATOM 876 O O . CYS A 1 119 ? -17.295 -3.210 2.031 1.00 97.81 119 CYS A O 1
ATOM 878 N N . ARG A 1 120 ? -16.300 -4.432 0.435 1.00 97.94 120 ARG A N 1
ATOM 879 C CA . ARG A 1 120 ? -17.416 -5.380 0.267 1.00 97.94 120 ARG A CA 1
ATOM 880 C C . ARG A 1 120 ? -17.666 -6.222 1.524 1.00 97.94 120 ARG A C 1
ATOM 882 O O . ARG A 1 120 ? -18.809 -6.559 1.811 1.00 97.94 120 ARG A O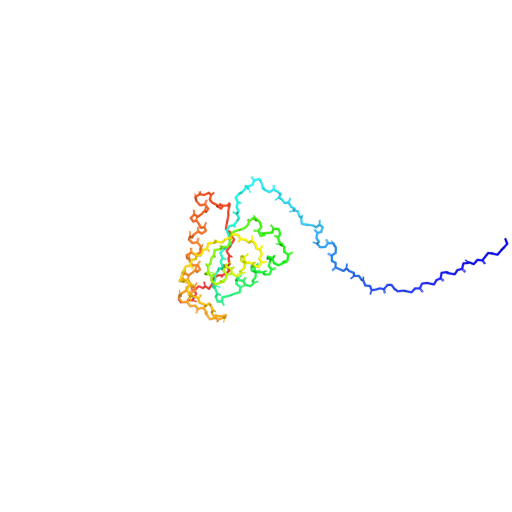 1
ATOM 889 N N . GLU A 1 121 ? -16.610 -6.554 2.258 1.00 97.62 121 GLU A N 1
ATOM 890 C CA . GLU A 1 121 ? -16.643 -7.347 3.494 1.00 97.62 121 GLU A CA 1
ATOM 891 C C . GLU A 1 121 ? -16.973 -6.520 4.747 1.00 97.62 121 GLU A C 1
ATOM 893 O O . GLU A 1 121 ? -17.128 -7.085 5.826 1.00 97.62 121 GLU A O 1
ATOM 898 N N . GLY A 1 122 ? -17.073 -5.191 4.634 1.00 95.94 122 GLY A N 1
ATOM 899 C CA . GLY A 1 122 ? -17.304 -4.313 5.782 1.00 95.94 122 GLY A CA 1
ATOM 900 C C . GLY A 1 122 ? -16.085 -4.153 6.699 1.00 95.94 122 GLY A C 1
ATOM 901 O O . GLY A 1 122 ? -16.247 -3.812 7.867 1.00 95.94 122 GLY A O 1
ATOM 902 N N . ARG A 1 123 ? -14.866 -4.383 6.191 1.00 96.06 123 ARG A N 1
ATOM 903 C CA . ARG A 1 123 ? -13.604 -4.032 6.872 1.00 96.06 123 ARG A CA 1
ATOM 904 C C . ARG A 1 123 ? -13.265 -2.552 6.713 1.00 96.06 123 ARG A C 1
ATOM 906 O O . ARG A 1 123 ? -12.699 -1.956 7.624 1.00 96.06 123 ARG A O 1
ATOM 913 N N . PHE A 1 124 ? -13.638 -1.963 5.576 1.00 97.06 124 PHE A N 1
ATOM 914 C CA . PHE A 1 124 ? -13.369 -0.566 5.239 1.00 97.06 124 PHE A CA 1
ATOM 915 C C . PHE A 1 124 ? -14.658 0.158 4.857 1.00 97.06 124 PHE A C 1
ATOM 917 O O . PHE A 1 124 ? -15.540 -0.419 4.224 1.00 97.06 124 PHE A O 1
ATOM 924 N N . ARG A 1 125 ? -14.761 1.446 5.194 1.00 96.19 125 ARG A N 1
ATOM 925 C CA . ARG A 1 125 ? -15.898 2.297 4.773 1.00 96.19 125 ARG A CA 1
ATOM 926 C C . ARG A 1 125 ? -15.710 2.936 3.396 1.00 96.19 125 ARG A C 1
ATOM 928 O O . ARG A 1 125 ? -16.613 3.599 2.895 1.00 96.19 125 ARG A O 1
ATOM 935 N N . GLY A 1 126 ? -14.515 2.813 2.833 1.00 96.31 126 GLY A N 1
ATOM 936 C CA . GLY A 1 126 ? -14.121 3.455 1.592 1.00 96.31 126 GLY A CA 1
ATOM 937 C C . GLY A 1 126 ? -12.651 3.215 1.284 1.00 96.31 126 GLY A C 1
ATOM 938 O O . GLY A 1 126 ? -11.893 2.733 2.128 1.00 96.31 126 GLY A O 1
ATOM 939 N N . VAL A 1 127 ? -12.267 3.572 0.062 1.00 97.50 127 VAL A N 1
ATOM 940 C CA . VAL A 1 127 ? -10.900 3.450 -0.440 1.00 97.50 127 VAL A CA 1
ATOM 941 C C . VAL A 1 127 ? -10.413 4.790 -0.981 1.00 97.50 127 VAL A C 1
ATOM 943 O O . VAL A 1 127 ? -11.143 5.493 -1.679 1.00 97.50 127 VAL A O 1
ATOM 946 N N . VAL A 1 128 ? -9.166 5.121 -0.665 1.00 96.94 128 VAL A N 1
ATOM 947 C CA . VAL A 1 128 ? -8.392 6.210 -1.258 1.00 96.94 128 VAL A CA 1
ATOM 948 C C . VAL A 1 128 ? -7.243 5.577 -2.027 1.00 96.94 128 VAL A C 1
ATOM 950 O O . VAL A 1 128 ? -6.431 4.844 -1.465 1.00 96.94 128 VAL A O 1
ATOM 953 N N . THR A 1 129 ? -7.178 5.825 -3.329 1.00 97.50 129 THR A N 1
ATOM 954 C CA . THR A 1 129 ? -6.186 5.172 -4.186 1.00 97.50 129 THR A CA 1
ATOM 955 C C . THR A 1 129 ? -4.983 6.068 -4.433 1.00 97.50 129 THR A C 1
ATOM 957 O O . THR A 1 129 ? -5.145 7.181 -4.939 1.00 97.50 129 THR A O 1
ATOM 960 N N . GLY A 1 130 ? -3.777 5.563 -4.163 1.00 96.69 130 GLY A N 1
ATOM 961 C CA . GLY A 1 130 ? -2.552 6.134 -4.716 1.00 96.69 130 GLY A CA 1
ATOM 962 C C . GLY A 1 130 ? -2.542 6.068 -6.255 1.00 96.69 130 GLY A C 1
ATOM 963 O O . GLY A 1 130 ? -3.177 5.183 -6.840 1.00 96.69 130 GLY A O 1
ATOM 964 N N . PRO A 1 131 ? -1.844 6.993 -6.937 1.00 96.81 131 PRO A N 1
ATOM 965 C CA . PRO A 1 131 ? -1.742 6.990 -8.391 1.00 96.81 131 PRO A CA 1
ATOM 966 C C . PRO A 1 131 ? -1.037 5.728 -8.892 1.00 96.81 131 PRO A C 1
ATOM 968 O O . PRO A 1 131 ? -0.041 5.283 -8.326 1.00 96.81 131 PRO A O 1
ATOM 971 N N . VAL A 1 132 ? -1.531 5.189 -10.001 1.00 95.75 132 VAL A N 1
ATOM 972 C CA . VAL A 1 132 ? -0.910 4.075 -10.721 1.00 95.75 132 VAL A CA 1
ATOM 973 C C . VAL A 1 132 ? -0.434 4.559 -12.087 1.00 95.75 132 VAL A C 1
ATOM 975 O O . VAL A 1 132 ? -1.077 5.413 -12.708 1.00 95.75 132 VAL A O 1
ATOM 978 N N . SER A 1 133 ? 0.667 3.999 -12.589 1.00 88.69 133 SER A N 1
ATOM 979 C CA . SER A 1 133 ? 0.942 4.030 -14.031 1.00 88.69 133 SER A CA 1
ATOM 980 C C . SER A 1 133 ? -0.176 3.265 -14.790 1.00 88.69 133 SER A C 1
ATOM 982 O O . SER A 1 133 ? -1.088 2.706 -14.191 1.00 88.69 133 SER A O 1
ATOM 984 N N . LYS A 1 134 ? -0.209 3.288 -16.118 1.00 85.44 134 LYS A N 1
ATOM 985 C CA . LYS A 1 134 ? -1.006 2.322 -16.917 1.00 85.44 134 LYS A CA 1
ATOM 986 C C . LYS A 1 134 ? -0.122 1.544 -17.889 1.00 85.44 134 LYS A C 1
ATOM 988 O O . LYS A 1 134 ? -0.613 0.784 -18.718 1.00 85.44 134 LYS A O 1
ATOM 993 N N . HIS A 1 135 ? 1.178 1.796 -17.800 1.00 78.06 135 HIS A N 1
ATOM 994 C CA . HIS A 1 135 ? 2.212 1.282 -18.671 1.00 78.06 135 HIS A CA 1
ATOM 995 C C . HIS A 1 135 ? 3.277 0.633 -17.786 1.00 78.06 135 HIS A C 1
ATOM 997 O O . HIS A 1 135 ? 3.908 1.323 -16.978 1.00 78.06 135 HIS A O 1
ATOM 1003 N N . TRP A 1 136 ? 3.415 -0.686 -17.925 1.00 63.59 136 TRP A N 1
ATOM 1004 C CA . TRP A 1 136 ? 4.394 -1.554 -17.268 1.00 63.59 136 TRP A CA 1
ATOM 1005 C C . TRP A 1 136 ? 4.409 -2.926 -17.942 1.00 63.59 136 TRP A C 1
ATOM 1007 O O . TRP A 1 136 ? 3.333 -3.371 -18.407 1.00 63.59 136 TRP A O 1
#

Secondary structure (DSSP, 8-state):
----------------TTSGGGTT---------SPEEEE---TTSSHHHHHHHHHHH-GGGGGGEEEEE-HHHHHHHHHHH--EEEE-S-TT----TT---HHHHHHHHHHHHHHHHHHHTTS-SEEEEPP--S--

pLDDT: mean 81.66, std 22.88, range [30.36, 98.69]

Sequence (136 aa):
MSLFNYGSSLNSDRRFIGAEALSNRRVIKSNSSLPLAITCGDPAGVGPEVIESVLREDSLCAEDCVLIGSKQWASSVSKLYGLNYEVVGHPNYIPQPCAPSIEGARIALEAMESAAAGCREGRFRGVVTGPVSKHW

Radius of gyration: 22.56 Å; chains: 1; bounding box: 34×76×60 Å

Foldseek 3Di:
DDDDDDDDDDDDDDPPPPDPVVPPPPPPPDPQPAAEEEEQAQVQECSLVVVLVVCVVDLVNQVRYEYAFAQVSRVVSCVVRVHHYDHDFDNPDDHHHPDGDPRSQRRLVVSVVVNVVCCVVVNHVYYDYGHYDPPD